Protein AF-A0A1F7J6R5-F1 (afdb_monomer_lite)

Secondary structure (DSSP, 8-state):
-HHHHHHHHHHHT------------HHHHHHHHHHHHHHHHHHHHHHHHHHHHT-SSHHHHHHHHHHHHHHHHHHHHHHH-

Sequence (81 aa):
MQSEDKFITKVASRKFNTKEKKIINPVYFNVGIYLIIPFLLGIFAGIKLDEKFNSKPFFAIIGIILGTASSLYNLWKLTKE

InterPro domains:
  IPR032820 Putative F0F1-ATPase subunit, Ca2+/Mg2+ transporter [PF09527] (28-77)

Radius of gyration: 26.97 Å; chains: 1; bounding box: 36×23×85 Å

Structure (mmCIF, N/CA/C/O backbone):
data_AF-A0A1F7J6R5-F1
#
_entry.id   AF-A0A1F7J6R5-F1
#
loop_
_atom_site.group_PDB
_atom_site.id
_atom_site.type_symbol
_atom_site.label_atom_id
_atom_site.label_alt_id
_atom_site.label_comp_id
_atom_site.label_asym_id
_atom_site.label_entity_id
_atom_site.label_seq_id
_atom_site.pdbx_PDB_ins_code
_atom_site.Cartn_x
_atom_site.Cartn_y
_atom_site.Cartn_z
_atom_site.occupancy
_atom_site.B_iso_or_equiv
_atom_site.auth_seq_id
_atom_site.auth_comp_id
_atom_site.auth_asym_id
_atom_site.auth_atom_id
_atom_site.pdbx_PDB_model_num
ATOM 1 N N . MET A 1 1 ? 3.133 -16.948 -69.769 1.00 57.78 1 MET A N 1
ATOM 2 C CA . MET A 1 1 ? 4.055 -17.936 -69.177 1.00 57.78 1 MET A CA 1
ATOM 3 C C . MET A 1 1 ? 5.168 -17.286 -68.359 1.00 57.78 1 MET A C 1
ATOM 5 O O . MET A 1 1 ? 4.972 -17.138 -67.168 1.00 57.78 1 MET A O 1
ATOM 9 N N . GLN A 1 2 ? 6.266 -16.773 -68.933 1.00 60.38 2 GLN A N 1
ATOM 10 C CA . GLN A 1 2 ? 7.412 -16.269 -68.135 1.00 60.38 2 GLN A CA 1
ATOM 11 C C . GLN A 1 2 ? 7.125 -14.995 -67.300 1.00 60.38 2 GLN A C 1
ATOM 13 O O . GLN A 1 2 ? 7.829 -14.681 -66.338 1.00 60.38 2 GLN A O 1
ATOM 18 N N . SER A 1 3 ? 6.087 -14.240 -67.668 1.00 59.97 3 SER A N 1
ATOM 19 C CA . SER A 1 3 ? 5.603 -13.071 -66.930 1.00 59.97 3 SER A CA 1
ATOM 20 C C . SER A 1 3 ? 4.822 -13.459 -65.673 1.00 59.97 3 SER A C 1
ATOM 22 O O . SER A 1 3 ? 5.006 -12.825 -64.639 1.00 59.97 3 SER A O 1
ATOM 24 N N . GLU A 1 4 ? 4.005 -14.512 -65.736 1.00 62.16 4 GLU A N 1
ATOM 25 C CA . GLU A 1 4 ? 3.138 -14.977 -64.644 1.00 62.16 4 GLU A CA 1
ATOM 26 C C . GLU A 1 4 ? 3.963 -15.524 -63.480 1.00 62.16 4 GLU A C 1
ATOM 28 O O . GLU A 1 4 ? 3.711 -15.161 -62.334 1.00 62.16 4 GLU A O 1
ATOM 33 N N . ASP A 1 5 ? 5.040 -16.254 -63.768 1.00 66.62 5 ASP A N 1
ATOM 34 C CA . ASP A 1 5 ? 5.941 -16.795 -62.743 1.00 66.62 5 ASP A CA 1
ATOM 35 C C . ASP A 1 5 ? 6.604 -15.686 -61.907 1.00 66.62 5 ASP A C 1
ATOM 37 O O . ASP A 1 5 ? 6.757 -15.807 -60.686 1.00 66.62 5 ASP A O 1
ATOM 41 N N . LYS A 1 6 ? 6.928 -14.541 -62.532 1.00 61.50 6 LYS A N 1
ATOM 42 C CA . LYS A 1 6 ? 7.440 -13.356 -61.821 1.00 61.50 6 LYS A CA 1
ATOM 43 C C . LYS A 1 6 ? 6.375 -12.708 -60.940 1.00 61.50 6 LYS A C 1
ATOM 45 O O . LYS A 1 6 ? 6.709 -12.217 -59.859 1.00 61.50 6 LYS A O 1
ATOM 50 N N . PHE A 1 7 ? 5.112 -12.708 -61.368 1.00 62.84 7 PHE A N 1
ATOM 51 C CA . PHE A 1 7 ? 4.008 -12.204 -60.551 1.00 62.84 7 PHE A CA 1
ATOM 52 C C . PHE A 1 7 ? 3.758 -13.109 -59.341 1.00 62.84 7 PHE A C 1
ATOM 54 O O . PHE A 1 7 ? 3.690 -12.600 -58.223 1.00 62.84 7 PHE A O 1
ATOM 61 N N . ILE A 1 8 ? 3.729 -14.431 -59.522 1.00 67.25 8 ILE A N 1
ATOM 62 C CA . ILE A 1 8 ? 3.541 -15.390 -58.423 1.00 67.25 8 ILE A CA 1
ATOM 63 C C . ILE A 1 8 ? 4.702 -15.319 -57.416 1.00 67.25 8 ILE A C 1
ATOM 65 O O . ILE A 1 8 ? 4.470 -15.236 -56.209 1.00 67.25 8 ILE A O 1
ATOM 69 N N . THR A 1 9 ? 5.946 -15.208 -57.892 1.00 68.50 9 THR A N 1
ATOM 70 C CA . THR A 1 9 ? 7.130 -15.052 -57.021 1.00 68.50 9 THR A CA 1
ATOM 71 C C . THR A 1 9 ? 7.097 -13.739 -56.215 1.00 68.50 9 THR A C 1
ATOM 73 O O . THR A 1 9 ? 7.514 -13.683 -55.053 1.00 68.50 9 THR A O 1
ATOM 76 N N . LYS A 1 10 ? 6.545 -12.662 -56.788 1.0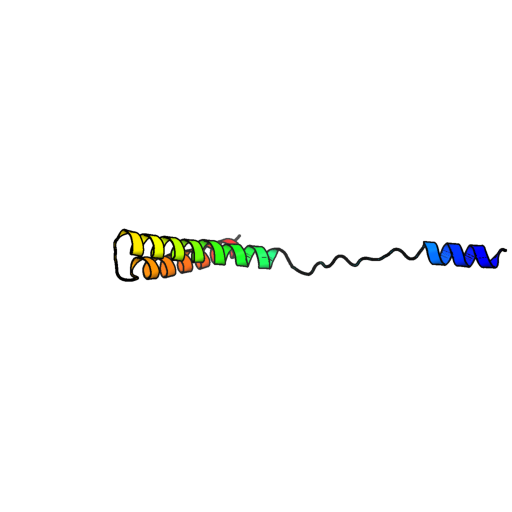0 62.91 10 LYS A N 1
ATOM 77 C CA . LYS A 1 10 ? 6.408 -11.356 -56.117 1.00 62.91 10 LYS A CA 1
ATOM 78 C C . LYS A 1 10 ? 5.276 -11.330 -55.084 1.00 62.91 10 LYS A C 1
ATOM 80 O O . LYS A 1 10 ? 5.376 -10.617 -54.089 1.00 62.91 10 LYS A O 1
ATOM 85 N N . VAL A 1 11 ? 4.211 -12.102 -55.297 1.00 67.62 11 VAL A N 1
ATOM 86 C CA . VAL A 1 11 ? 3.095 -12.216 -54.345 1.00 67.62 11 VAL A CA 1
ATOM 87 C C . VAL A 1 11 ? 3.473 -13.116 -53.162 1.00 67.62 11 VAL A C 1
ATOM 89 O O . VAL A 1 11 ? 3.168 -12.767 -52.023 1.00 67.62 11 VAL A O 1
ATOM 92 N N . ALA A 1 12 ? 4.224 -14.197 -53.396 1.00 65.50 12 ALA A N 1
ATOM 93 C CA . ALA A 1 12 ? 4.677 -15.120 -52.349 1.00 65.50 12 ALA A CA 1
ATOM 94 C C . ALA A 1 12 ? 5.702 -14.513 -51.364 1.00 65.50 12 ALA A C 1
ATOM 96 O O . ALA A 1 12 ? 5.837 -14.982 -50.237 1.00 65.50 12 ALA A O 1
ATOM 97 N N . SER A 1 13 ? 6.409 -13.446 -51.753 1.00 62.19 13 SER A N 1
ATOM 98 C CA . SER A 1 13 ? 7.422 -12.776 -50.918 1.00 62.19 13 SER A CA 1
ATOM 99 C C . SER A 1 13 ? 6.878 -11.647 -50.034 1.00 62.19 13 SER A C 1
ATOM 101 O O . SER A 1 13 ? 7.642 -11.037 -49.280 1.00 62.19 13 SER A O 1
ATOM 103 N N . ARG A 1 14 ? 5.559 -11.387 -50.039 1.00 62.97 14 ARG A N 1
ATOM 104 C CA . ARG A 1 14 ? 4.909 -10.546 -49.019 1.00 62.97 14 ARG A CA 1
ATOM 105 C C . ARG A 1 14 ? 4.869 -11.294 -47.686 1.00 62.97 14 ARG A C 1
ATOM 107 O O . ARG A 1 14 ? 3.835 -11.777 -47.240 1.00 62.97 14 ARG A O 1
ATOM 114 N N . LYS A 1 15 ? 6.028 -11.354 -47.031 1.00 61.03 15 LYS A N 1
ATOM 115 C CA . LYS A 1 15 ? 6.157 -11.627 -45.603 1.00 61.03 15 LYS A CA 1
ATOM 116 C C . LYS A 1 15 ? 5.206 -10.664 -44.894 1.00 61.03 15 LYS A C 1
ATOM 118 O O . LYS A 1 15 ? 5.417 -9.450 -44.939 1.00 61.03 15 LYS A O 1
ATOM 123 N N . PHE A 1 16 ? 4.148 -11.189 -44.286 1.00 62.22 16 PHE A N 1
ATOM 124 C CA . PHE A 1 16 ? 3.337 -10.442 -43.337 1.00 62.22 16 PHE A CA 1
ATOM 125 C C . PHE A 1 16 ? 4.268 -10.042 -42.195 1.00 62.22 16 PHE A C 1
ATOM 127 O O . PHE A 1 16 ? 4.543 -10.815 -41.284 1.00 62.22 16 PHE A O 1
ATOM 134 N N . ASN A 1 17 ? 4.842 -8.846 -42.303 1.00 60.16 17 ASN A N 1
ATOM 135 C CA . ASN A 1 17 ? 5.586 -8.223 -41.229 1.00 60.16 17 ASN A CA 1
ATOM 136 C C . ASN A 1 17 ? 4.548 -7.735 -40.221 1.00 60.16 17 ASN A C 1
ATOM 138 O O . ASN A 1 17 ? 4.175 -6.560 -40.197 1.00 60.16 17 ASN A O 1
ATOM 142 N N . THR A 1 18 ? 4.022 -8.681 -39.446 1.00 60.91 18 THR A N 1
ATOM 143 C CA . THR A 1 18 ? 3.308 -8.407 -38.208 1.00 60.91 18 THR A CA 1
ATOM 144 C C . THR A 1 18 ? 4.341 -7.793 -37.283 1.00 60.91 18 THR A C 1
ATOM 146 O O . THR A 1 18 ? 5.027 -8.495 -36.549 1.00 60.91 18 THR A O 1
ATOM 149 N N . LYS A 1 19 ? 4.523 -6.473 -37.400 1.00 59.31 19 LYS A N 1
ATOM 150 C CA . LYS A 1 19 ? 5.336 -5.692 -36.477 1.00 59.31 19 LYS A CA 1
ATOM 151 C C . LYS A 1 19 ? 4.803 -5.997 -35.089 1.00 59.31 19 LYS A C 1
ATOM 153 O O . LYS A 1 19 ? 3.691 -5.590 -34.752 1.00 59.31 19 LYS A O 1
ATOM 158 N N . GLU A 1 20 ? 5.568 -6.782 -34.342 1.00 64.19 20 GLU A N 1
ATOM 159 C CA . GLU A 1 20 ? 5.232 -7.165 -3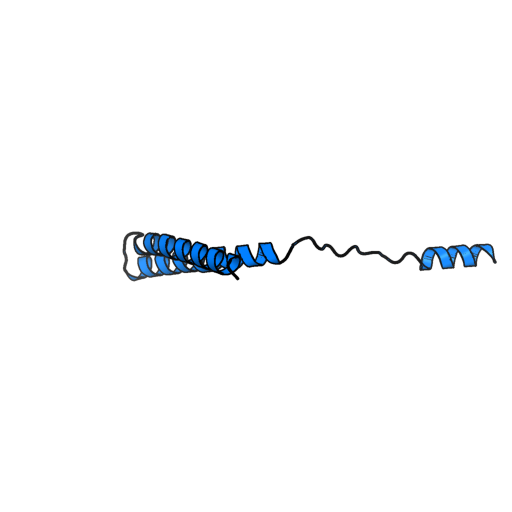2.986 1.00 64.19 20 GLU A CA 1
ATOM 160 C C . GLU A 1 20 ? 4.925 -5.893 -32.204 1.00 64.19 20 GLU A C 1
ATOM 162 O O . GLU A 1 20 ? 5.749 -4.980 -32.092 1.00 64.19 20 GLU A O 1
ATOM 167 N N . LYS A 1 21 ? 3.683 -5.796 -31.731 1.00 61.03 21 LYS A N 1
ATOM 168 C CA . LYS A 1 21 ? 3.203 -4.690 -30.912 1.00 61.03 21 LYS A CA 1
ATOM 169 C C . LYS A 1 21 ? 3.929 -4.751 -29.565 1.00 61.03 21 LYS A C 1
ATOM 171 O O . LYS A 1 21 ? 3.387 -5.232 -28.576 1.00 61.03 21 LYS A O 1
ATOM 176 N N . LYS A 1 22 ? 5.153 -4.227 -29.505 1.00 63.34 22 LYS A N 1
ATOM 177 C CA . LYS A 1 22 ? 5.883 -3.949 -28.262 1.00 63.34 22 LYS A CA 1
ATOM 178 C C . LYS A 1 22 ? 5.271 -2.703 -27.604 1.00 63.34 22 LYS A C 1
ATOM 180 O O . LYS A 1 22 ? 5.890 -1.650 -27.556 1.00 63.34 22 LYS A O 1
ATOM 185 N N . ILE A 1 23 ? 3.995 -2.788 -27.212 1.00 67.50 23 ILE A N 1
ATOM 186 C CA . ILE A 1 23 ? 3.198 -1.631 -26.754 1.00 67.50 23 ILE A CA 1
ATOM 187 C C . ILE A 1 23 ? 3.428 -1.305 -25.275 1.00 67.50 23 ILE A C 1
ATOM 189 O O . ILE A 1 23 ? 3.154 -0.193 -24.838 1.00 67.50 23 ILE A O 1
ATOM 193 N N . ILE A 1 24 ? 3.999 -2.229 -24.510 1.00 69.81 24 ILE A N 1
ATOM 194 C CA . ILE A 1 24 ? 4.233 -2.056 -23.080 1.00 69.81 24 ILE A CA 1
ATOM 195 C C . ILE A 1 24 ? 5.679 -2.401 -22.779 1.00 69.81 24 ILE A C 1
ATOM 197 O O . ILE A 1 24 ? 6.113 -3.538 -22.955 1.00 69.81 24 ILE A O 1
ATOM 201 N N . ASN A 1 25 ? 6.438 -1.396 -22.346 1.00 76.69 25 ASN A N 1
ATOM 202 C CA . ASN A 1 25 ? 7.722 -1.648 -21.721 1.00 76.69 25 ASN A CA 1
ATOM 203 C C . ASN A 1 25 ? 7.427 -2.331 -20.367 1.00 76.69 25 ASN A C 1
AT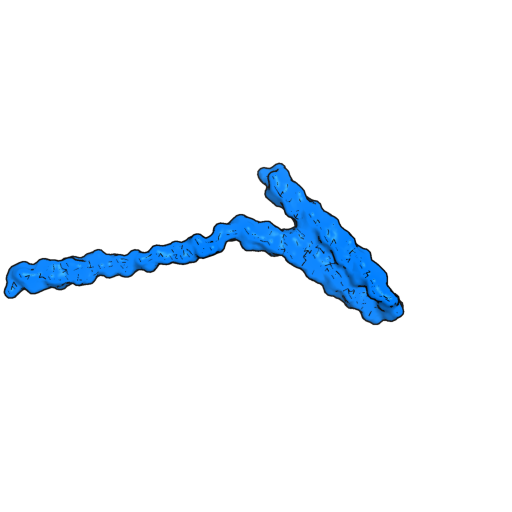OM 205 O O . ASN A 1 25 ? 6.807 -1.697 -19.506 1.00 76.69 25 ASN A O 1
ATOM 209 N N . PRO A 1 26 ? 7.820 -3.607 -20.182 1.00 80.56 26 PRO A N 1
ATOM 210 C CA . PRO A 1 26 ? 7.467 -4.400 -19.001 1.00 80.56 26 PRO A CA 1
ATOM 211 C C . PRO A 1 26 ? 7.955 -3.769 -17.692 1.00 80.56 26 PRO A C 1
ATOM 213 O O . PRO A 1 26 ? 7.394 -4.036 -16.633 1.00 80.56 26 PRO A O 1
ATOM 216 N N . VAL A 1 27 ? 8.944 -2.874 -17.765 1.00 81.56 27 VAL A N 1
ATOM 217 C CA . VAL A 1 27 ? 9.467 -2.131 -16.615 1.00 81.56 27 VAL A CA 1
ATOM 218 C C . VAL A 1 27 ? 8.378 -1.291 -15.939 1.00 81.56 27 VAL A C 1
ATOM 220 O O . VAL A 1 27 ? 8.199 -1.399 -14.730 1.00 81.56 27 VAL A O 1
ATOM 223 N N . TYR A 1 28 ? 7.596 -0.507 -16.691 1.00 82.88 28 TYR A N 1
ATOM 224 C CA . TYR A 1 28 ? 6.556 0.345 -16.091 1.00 82.88 28 TYR A CA 1
ATOM 225 C C . TYR A 1 28 ? 5.410 -0.472 -15.492 1.00 82.88 28 TYR A C 1
ATOM 227 O O . TYR A 1 28 ? 4.845 -0.093 -14.468 1.00 82.88 28 TYR A O 1
ATOM 235 N N . PHE A 1 29 ? 5.087 -1.609 -16.113 1.00 87.12 29 PHE A N 1
ATOM 236 C CA . PHE A 1 29 ? 4.072 -2.522 -15.600 1.00 87.12 29 PHE A CA 1
ATOM 237 C C . PHE A 1 29 ? 4.500 -3.130 -14.260 1.00 87.12 29 PHE A C 1
ATOM 239 O O . PHE A 1 29 ? 3.730 -3.106 -13.302 1.00 87.12 29 PHE A O 1
ATOM 246 N N . ASN A 1 30 ? 5.753 -3.584 -14.162 1.00 87.69 30 ASN A N 1
ATOM 247 C CA . ASN A 1 30 ? 6.301 -4.106 -12.914 1.00 87.69 30 ASN A CA 1
ATOM 248 C C . ASN A 1 30 ? 6.281 -3.045 -11.811 1.00 87.69 30 ASN A C 1
ATOM 250 O O . ASN A 1 30 ? 5.770 -3.315 -10.728 1.00 87.69 30 ASN A O 1
ATOM 254 N N . VAL A 1 31 ? 6.756 -1.827 -12.095 1.00 90.06 31 VAL A N 1
ATOM 255 C CA . VAL A 1 31 ? 6.726 -0.707 -11.137 1.00 90.06 31 VAL A CA 1
ATOM 256 C C . VAL A 1 31 ? 5.303 -0.451 -10.627 1.00 90.06 31 VAL A C 1
ATOM 258 O O . VAL A 1 31 ? 5.096 -0.317 -9.422 1.00 90.06 31 VAL A O 1
ATOM 261 N N . GLY A 1 32 ? 4.309 -0.447 -11.521 1.00 89.88 32 GLY A N 1
ATOM 262 C CA . GLY A 1 32 ? 2.902 -0.297 -11.146 1.00 89.88 32 GLY A CA 1
ATOM 263 C C . GLY A 1 32 ? 2.419 -1.385 -10.183 1.00 89.88 32 GLY A C 1
ATOM 264 O O . GLY A 1 32 ? 1.756 -1.075 -9.195 1.00 89.88 32 GLY A O 1
ATOM 265 N N . ILE A 1 33 ? 2.801 -2.646 -10.413 1.00 91.81 33 ILE A N 1
ATOM 266 C CA . ILE A 1 33 ? 2.470 -3.765 -9.516 1.00 91.81 33 ILE A CA 1
ATOM 267 C C . ILE A 1 33 ? 3.121 -3.591 -8.136 1.00 91.81 33 ILE A C 1
ATOM 269 O O . ILE A 1 33 ? 2.445 -3.784 -7.124 1.00 91.81 33 ILE A O 1
ATOM 273 N N . TYR A 1 34 ? 4.392 -3.178 -8.074 1.00 91.00 34 TYR A N 1
ATOM 274 C CA . TYR A 1 34 ? 5.102 -2.947 -6.805 1.00 91.00 34 TYR A CA 1
ATOM 275 C C . TYR A 1 34 ? 4.466 -1.855 -5.937 1.00 91.00 34 TYR A C 1
ATOM 277 O O . TYR A 1 34 ? 4.621 -1.892 -4.715 1.00 91.00 34 TYR A O 1
ATOM 285 N N . LEU A 1 35 ? 3.749 -0.914 -6.554 1.00 93.88 35 LEU A N 1
ATOM 286 C CA . LEU A 1 35 ? 3.004 0.140 -5.868 1.00 93.88 35 LEU A CA 1
ATOM 287 C C . LEU A 1 35 ? 1.594 -0.316 -5.477 1.00 93.88 35 LEU A C 1
ATOM 289 O O . LEU A 1 35 ? 1.177 -0.173 -4.333 1.00 93.88 35 LEU A O 1
ATOM 293 N N . ILE A 1 36 ? 0.845 -0.885 -6.420 1.00 95.81 36 ILE A N 1
ATOM 294 C CA . ILE A 1 36 ? -0.578 -1.189 -6.226 1.00 95.81 36 ILE A CA 1
ATOM 295 C C . ILE A 1 36 ? -0.791 -2.325 -5.227 1.00 95.81 36 ILE A C 1
ATOM 297 O O . ILE A 1 36 ? -1.684 -2.226 -4.388 1.00 95.81 36 ILE A O 1
ATOM 301 N N . ILE A 1 37 ? 0.022 -3.385 -5.280 1.00 96.19 37 ILE A N 1
ATOM 302 C CA . ILE A 1 37 ? -0.143 -4.559 -4.410 1.00 96.19 37 ILE A CA 1
ATOM 303 C C . ILE A 1 37 ? -0.104 -4.176 -2.918 1.00 96.19 37 ILE A C 1
ATOM 305 O O . ILE A 1 37 ? -1.097 -4.426 -2.23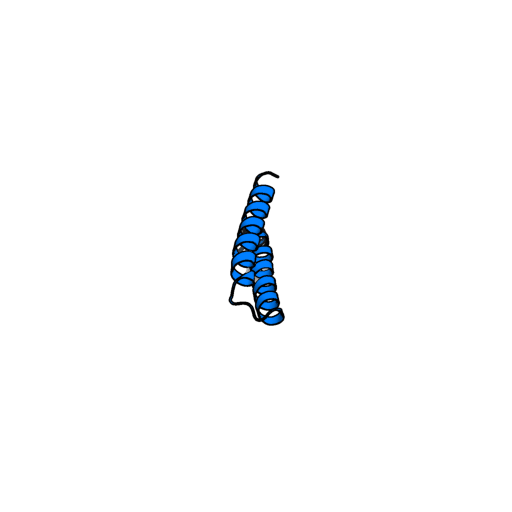4 1.00 96.19 37 ILE A O 1
ATOM 309 N N . PRO A 1 38 ? 0.976 -3.569 -2.381 1.00 95.06 38 PRO A N 1
ATOM 310 C CA . PRO A 1 38 ? 1.042 -3.238 -0.956 1.00 95.06 38 PRO A CA 1
ATOM 311 C C . PRO A 1 38 ? -0.005 -2.202 -0.536 1.00 95.06 38 PRO A C 1
ATOM 313 O O . PRO A 1 38 ? -0.545 -2.301 0.566 1.00 95.06 38 PRO A O 1
ATOM 316 N N . PHE A 1 39 ? -0.337 -1.248 -1.409 1.00 96.62 39 PHE A N 1
ATOM 317 C CA . PHE A 1 39 ? -1.368 -0.253 -1.131 1.00 96.62 39 PHE A CA 1
ATOM 318 C C . PHE A 1 39 ? -2.757 -0.884 -0.964 1.00 96.62 39 PHE A C 1
ATOM 320 O O . PHE A 1 39 ? -3.403 -0.695 0.068 1.00 96.62 39 PHE A O 1
ATOM 327 N N . LEU A 1 40 ? -3.195 -1.690 -1.939 1.00 97.62 40 LEU A N 1
ATOM 328 C CA . LEU A 1 40 ? -4.481 -2.390 -1.871 1.00 97.62 40 LEU A CA 1
ATOM 329 C C . LEU A 1 40 ? -4.517 -3.354 -0.687 1.00 97.62 40 LEU A C 1
ATOM 331 O O . LEU A 1 40 ? -5.520 -3.414 0.019 1.00 97.62 40 LEU A O 1
ATOM 335 N N . LEU A 1 41 ? -3.428 -4.087 -0.446 1.00 97.56 41 LEU A N 1
ATOM 336 C CA . LEU A 1 41 ? -3.351 -5.048 0.649 1.00 97.56 41 LEU A CA 1
ATOM 337 C C . LEU A 1 41 ? -3.526 -4.353 2.007 1.00 97.56 41 LEU A C 1
ATOM 339 O O . LEU A 1 41 ? -4.304 -4.832 2.830 1.00 97.56 41 LEU A O 1
ATOM 343 N N . GLY A 1 42 ? -2.893 -3.193 2.209 1.00 97.06 42 GLY A N 1
ATOM 344 C CA . GLY A 1 42 ? -3.075 -2.370 3.406 1.00 97.06 42 GLY A CA 1
ATOM 345 C C . GLY A 1 42 ? -4.518 -1.891 3.590 1.00 97.06 42 GLY A C 1
ATOM 346 O O . GLY A 1 42 ? -5.073 -2.028 4.680 1.00 97.06 42 GLY A O 1
ATOM 347 N N . ILE A 1 43 ? -5.156 -1.402 2.522 1.00 97.31 43 ILE A N 1
ATOM 348 C CA . ILE A 1 43 ? -6.556 -0.948 2.554 1.00 97.31 43 ILE A CA 1
ATOM 349 C C . ILE A 1 43 ? -7.503 -2.098 2.896 1.00 97.31 43 ILE A C 1
ATOM 351 O O . ILE A 1 43 ? -8.292 -1.988 3.832 1.00 97.31 43 ILE A O 1
ATOM 355 N N . PHE A 1 44 ? -7.426 -3.212 2.162 1.00 97.69 44 PHE A N 1
ATOM 356 C CA . PHE A 1 44 ? -8.322 -4.350 2.371 1.00 97.69 44 PHE A CA 1
ATOM 357 C C . PHE A 1 44 ? -8.134 -4.977 3.752 1.00 97.69 44 PHE A C 1
ATOM 359 O O . PHE A 1 44 ? -9.119 -5.356 4.386 1.00 97.69 44 PHE A O 1
ATOM 366 N N . ALA A 1 45 ? -6.892 -5.074 4.234 1.00 97.38 45 ALA A N 1
ATOM 367 C CA . ALA A 1 45 ? -6.620 -5.526 5.592 1.00 97.38 45 ALA A CA 1
ATOM 368 C C . ALA A 1 45 ? -7.223 -4.565 6.626 1.00 97.38 45 ALA A C 1
ATOM 370 O O . ALA A 1 45 ? -7.887 -5.017 7.554 1.00 97.38 45 ALA A O 1
ATOM 371 N N . GLY A 1 46 ? -7.049 -3.255 6.436 1.00 96.69 46 GLY A N 1
ATOM 372 C CA . GLY A 1 46 ? -7.587 -2.229 7.325 1.00 96.69 46 GLY A CA 1
ATOM 373 C C . GLY A 1 46 ? -9.112 -2.254 7.413 1.00 96.69 46 GLY A C 1
ATOM 374 O O . GLY A 1 46 ? -9.651 -2.299 8.513 1.00 96.69 46 GLY A O 1
ATOM 375 N N . ILE A 1 47 ? -9.806 -2.334 6.274 1.00 97.06 47 ILE A N 1
ATOM 376 C CA . ILE A 1 47 ? -11.275 -2.419 6.232 1.00 97.06 47 ILE A CA 1
ATOM 377 C C . ILE A 1 47 ? -11.770 -3.698 6.915 1.00 97.06 47 ILE A C 1
ATOM 379 O O . ILE A 1 47 ? -12.658 -3.635 7.759 1.00 97.06 47 ILE A O 1
ATOM 383 N N . LYS A 1 48 ? -11.163 -4.857 6.619 1.00 97.00 48 LYS A N 1
ATOM 384 C CA . LYS A 1 48 ? -11.543 -6.122 7.273 1.00 97.00 48 LYS A CA 1
ATOM 385 C C . LYS A 1 48 ? -11.324 -6.091 8.784 1.00 97.00 48 LYS A C 1
ATOM 387 O O . LYS A 1 48 ? -12.071 -6.725 9.526 1.00 97.00 48 LYS A O 1
ATOM 392 N N . LEU A 1 49 ? -10.285 -5.397 9.246 1.00 97.00 49 LEU A N 1
ATOM 393 C CA . LEU A 1 49 ? -10.043 -5.198 10.673 1.00 97.00 49 LEU A CA 1
ATOM 394 C C . LEU A 1 49 ? -11.095 -4.265 11.275 1.00 97.00 49 LEU A C 1
ATOM 396 O O . LEU A 1 49 ? -11.645 -4.601 12.320 1.00 97.00 49 LEU A O 1
ATOM 400 N N . ASP A 1 50 ? -11.427 -3.160 10.605 1.00 95.88 50 ASP A N 1
ATOM 401 C CA . ASP A 1 50 ? -12.481 -2.253 11.065 1.00 95.88 50 ASP A CA 1
ATOM 402 C C . ASP A 1 50 ? -13.837 -2.965 11.190 1.00 95.88 50 ASP A C 1
ATOM 404 O O . ASP A 1 50 ? -14.500 -2.840 12.219 1.00 95.88 50 ASP A O 1
ATOM 408 N N . GLU A 1 51 ? -14.203 -3.799 10.211 1.00 95.88 51 GLU A N 1
ATOM 409 C CA . GLU A 1 51 ? -15.407 -4.640 10.263 1.00 95.88 51 GLU A CA 1
ATOM 410 C C . GLU A 1 51 ? -15.361 -5.645 11.421 1.00 95.88 51 GLU A C 1
ATOM 412 O O . GLU A 1 51 ? -16.340 -5.810 12.151 1.00 95.88 51 GLU A O 1
ATOM 417 N N . LYS A 1 52 ? -14.215 -6.305 11.633 1.00 96.69 52 LYS A N 1
ATOM 418 C CA . LYS A 1 52 ? -14.057 -7.310 12.694 1.00 96.69 52 LYS A CA 1
ATOM 419 C C . LYS A 1 52 ? -14.145 -6.702 14.096 1.00 96.69 52 LYS A C 1
ATOM 421 O O . LYS A 1 52 ? -14.660 -7.349 15.007 1.00 96.69 52 LYS A O 1
ATOM 426 N N . PHE A 1 53 ? -13.621 -5.494 14.282 1.00 96.12 53 PHE A N 1
ATOM 427 C CA . PHE A 1 53 ? -13.567 -4.822 15.582 1.00 96.12 53 PHE A CA 1
ATOM 428 C C . PHE A 1 53 ? -14.696 -3.804 15.793 1.00 96.12 53 PHE A C 1
ATOM 430 O O . PHE A 1 53 ? -14.748 -3.191 16.858 1.00 96.12 53 PHE A O 1
ATOM 437 N N . ASN A 1 54 ? -15.606 -3.635 14.820 1.00 93.56 54 ASN A N 1
ATOM 438 C CA . ASN A 1 54 ? -16.616 -2.568 14.800 1.00 93.56 54 ASN A CA 1
ATOM 439 C C . ASN A 1 54 ? -16.017 -1.184 15.107 1.00 93.56 54 ASN A C 1
ATOM 441 O O . ASN A 1 54 ? -16.656 -0.326 15.724 1.00 93.56 54 ASN A O 1
ATOM 445 N N . SER A 1 55 ? -14.763 -0.961 14.713 1.00 89.44 55 SER A N 1
ATOM 446 C CA . SER A 1 55 ? -14.150 0.347 14.855 1.00 89.44 55 SER A CA 1
ATOM 447 C C . SER A 1 55 ? -14.661 1.266 13.751 1.00 89.44 55 SER A C 1
ATOM 449 O O . SER A 1 55 ? -14.945 0.862 12.624 1.00 89.44 55 SER A O 1
ATOM 451 N N . LYS A 1 56 ? -14.738 2.561 14.073 1.00 89.81 56 LYS A N 1
ATOM 452 C CA . LYS A 1 56 ? -14.690 3.636 13.065 1.00 89.81 56 LYS A CA 1
ATOM 453 C C . LYS A 1 56 ? -13.481 3.395 12.143 1.00 89.81 56 LYS A C 1
ATOM 455 O O . LYS A 1 56 ? -12.587 2.702 12.612 1.00 89.81 56 LYS A O 1
ATOM 460 N N . PRO A 1 57 ? -13.408 3.968 10.920 1.00 93.38 57 PRO A N 1
ATOM 461 C CA . PRO A 1 57 ? -12.431 3.608 9.873 1.00 93.38 57 PRO A CA 1
ATOM 462 C C . PRO A 1 57 ? -10.962 3.918 10.234 1.00 93.38 57 PRO A C 1
ATOM 464 O O . PRO A 1 57 ? -10.283 4.707 9.587 1.00 93.38 57 PRO A O 1
ATOM 467 N N . PHE A 1 58 ? -10.470 3.344 11.32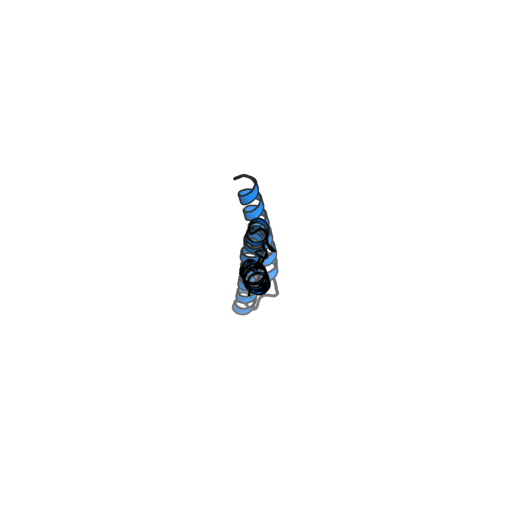0 1.00 96.62 58 PHE A N 1
ATOM 468 C CA . PHE A 1 58 ? -9.224 3.647 11.994 1.00 96.62 58 PHE A CA 1
ATOM 469 C C . PHE A 1 58 ? -8.149 2.699 11.487 1.00 96.62 58 PHE A C 1
ATOM 471 O O . PHE A 1 58 ? -7.080 3.152 11.077 1.00 96.62 58 PHE A O 1
ATOM 478 N N . PHE A 1 59 ? -8.450 1.398 11.420 1.00 96.00 59 PHE A N 1
ATOM 479 C CA . PHE A 1 59 ? -7.548 0.426 10.817 1.00 96.00 59 PHE A CA 1
ATOM 480 C C . PHE A 1 59 ? -7.423 0.641 9.310 1.00 96.00 59 PHE A C 1
ATOM 482 O O . PHE A 1 59 ? -6.336 0.447 8.776 1.00 96.00 59 PHE A O 1
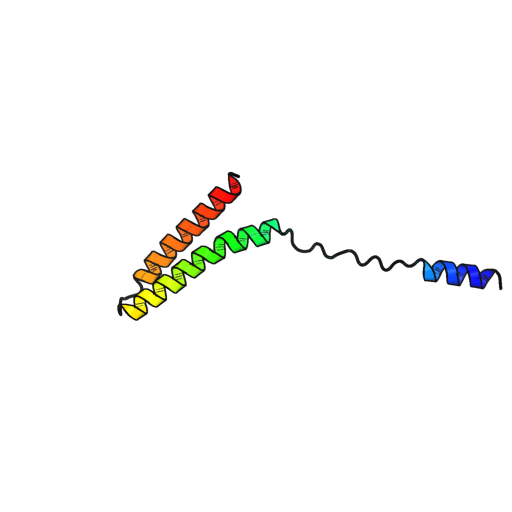ATOM 489 N N . ALA A 1 60 ? -8.467 1.109 8.625 1.00 96.38 60 ALA A N 1
ATOM 490 C CA . ALA A 1 60 ? -8.404 1.528 7.230 1.00 96.38 60 ALA A CA 1
ATOM 491 C C . ALA A 1 60 ? -7.433 2.701 7.032 1.00 96.38 60 ALA A C 1
ATOM 493 O O . ALA A 1 60 ? -6.584 2.634 6.147 1.00 96.38 60 ALA A O 1
ATOM 494 N N . ILE A 1 61 ? -7.486 3.741 7.876 1.00 97.56 61 ILE A N 1
ATOM 495 C CA . ILE A 1 61 ? -6.539 4.872 7.813 1.00 97.56 61 ILE A CA 1
ATOM 496 C C . ILE A 1 61 ? -5.105 4.395 8.068 1.00 97.56 61 ILE A C 1
ATOM 498 O O . ILE A 1 61 ? -4.201 4.727 7.300 1.00 97.56 61 ILE A O 1
ATOM 502 N N . ILE A 1 62 ? -4.888 3.579 9.104 1.00 97.38 62 ILE A N 1
ATOM 503 C CA . ILE A 1 62 ? -3.571 2.991 9.386 1.00 97.38 62 ILE A CA 1
ATOM 504 C C . ILE A 1 62 ? -3.101 2.137 8.203 1.00 97.38 62 ILE A C 1
ATOM 506 O O . ILE A 1 62 ? -1.955 2.251 7.777 1.00 97.38 62 ILE A O 1
ATOM 510 N N . GLY A 1 63 ? -3.988 1.321 7.639 1.00 97.38 63 GLY A N 1
ATOM 511 C CA . GLY A 1 63 ? -3.726 0.474 6.482 1.00 97.38 63 GLY A CA 1
ATOM 512 C C . GLY A 1 63 ? -3.355 1.273 5.235 1.00 97.38 63 GLY A C 1
ATOM 513 O O . GLY A 1 63 ? -2.435 0.881 4.524 1.00 97.38 63 GLY A O 1
ATOM 514 N N . ILE A 1 64 ? -3.992 2.423 5.000 1.00 97.56 64 ILE A N 1
ATOM 515 C CA . ILE A 1 64 ? -3.633 3.359 3.925 1.00 97.56 64 ILE A CA 1
ATOM 516 C C . ILE A 1 64 ? -2.235 3.932 4.157 1.00 97.56 64 ILE A C 1
ATOM 518 O O . ILE A 1 64 ? -1.425 3.949 3.229 1.00 97.56 64 ILE A O 1
ATOM 522 N N . ILE A 1 65 ? -1.925 4.381 5.377 1.00 97.94 65 ILE A N 1
ATOM 523 C CA . ILE A 1 65 ? -0.610 4.950 5.710 1.00 97.94 65 ILE A CA 1
ATOM 524 C C . ILE A 1 65 ? 0.484 3.892 5.534 1.00 97.94 65 ILE A C 1
ATOM 526 O O . ILE A 1 65 ? 1.470 4.141 4.842 1.00 97.94 65 ILE A O 1
ATOM 530 N N . LEU A 1 66 ? 0.291 2.700 6.103 1.00 97.69 66 LEU A N 1
ATOM 531 C CA . LEU A 1 66 ? 1.233 1.587 5.990 1.00 97.69 66 LEU A CA 1
ATOM 532 C C . LEU A 1 66 ? 1.366 1.109 4.543 1.00 97.69 66 LEU A C 1
ATOM 534 O O . LEU A 1 66 ? 2.481 0.962 4.056 1.00 97.69 66 LEU A O 1
ATOM 538 N N . GLY A 1 67 ? 0.255 0.933 3.827 1.00 97.12 67 GLY A N 1
ATOM 539 C CA . GLY A 1 67 ? 0.249 0.538 2.421 1.00 97.12 67 GLY A CA 1
ATOM 540 C C . GLY A 1 67 ? 0.976 1.550 1.537 1.00 97.12 67 GLY A C 1
ATOM 541 O O . GLY A 1 67 ? 1.775 1.163 0.685 1.00 97.12 67 GLY A O 1
ATOM 542 N N . THR A 1 68 ? 0.782 2.848 1.783 1.00 97.31 68 THR A N 1
ATOM 543 C CA . THR A 1 68 ? 1.505 3.925 1.087 1.00 97.31 68 THR A CA 1
ATOM 544 C C . THR A 1 68 ? 2.995 3.885 1.416 1.00 97.31 68 THR A C 1
ATOM 546 O O . THR A 1 68 ? 3.820 3.876 0.505 1.00 97.31 68 THR A O 1
ATOM 549 N N . ALA A 1 69 ? 3.359 3.791 2.699 1.00 97.56 69 ALA A N 1
ATOM 550 C CA . ALA A 1 69 ? 4.752 3.705 3.130 1.00 97.56 69 ALA A CA 1
ATOM 551 C C . ALA A 1 69 ? 5.464 2.477 2.535 1.00 97.56 69 ALA A C 1
ATOM 553 O O . ALA A 1 69 ? 6.574 2.602 2.024 1.00 97.56 69 ALA A O 1
ATOM 554 N N . SER A 1 70 ? 4.812 1.311 2.521 1.00 96.19 70 SER A N 1
ATOM 555 C CA . SER A 1 70 ? 5.329 0.093 1.889 1.00 96.19 70 SER A CA 1
ATOM 556 C C . SER A 1 70 ? 5.463 0.228 0.373 1.00 96.19 70 SER A C 1
ATOM 558 O O . SER A 1 70 ? 6.459 -0.226 -0.183 1.00 96.19 70 SER A O 1
ATOM 560 N N . SER A 1 71 ? 4.508 0.878 -0.297 1.00 95.31 71 SER A N 1
ATOM 561 C CA . SER A 1 71 ? 4.585 1.152 -1.740 1.00 95.31 71 SER A CA 1
ATOM 562 C C . SER A 1 71 ? 5.798 2.023 -2.069 1.00 95.31 71 SER A C 1
ATOM 564 O O . SER A 1 71 ? 6.591 1.687 -2.947 1.00 95.31 71 SER A O 1
ATOM 566 N N . LEU A 1 72 ? 5.985 3.112 -1.318 1.00 94.88 72 LEU A N 1
ATOM 567 C CA . LEU A 1 72 ? 7.121 4.019 -1.477 1.00 94.88 72 LEU A CA 1
ATOM 568 C C . LEU A 1 72 ? 8.451 3.335 -1.145 1.00 94.88 72 LEU A C 1
ATOM 570 O O . LEU A 1 72 ? 9.424 3.512 -1.873 1.00 94.88 72 LEU A O 1
ATOM 574 N N . TYR A 1 73 ? 8.492 2.524 -0.087 1.00 94.56 73 TYR A N 1
ATOM 575 C CA . TYR A 1 73 ? 9.680 1.757 0.281 1.00 94.56 73 TYR A CA 1
ATOM 576 C C . TYR A 1 73 ? 10.062 0.741 -0.802 1.00 94.56 73 TYR A C 1
ATOM 578 O O . TYR A 1 73 ? 11.228 0.669 -1.184 1.00 94.56 73 TYR A O 1
ATOM 586 N N . ASN A 1 74 ? 9.088 0.002 -1.345 1.00 92.50 74 ASN A N 1
ATOM 587 C CA . ASN A 1 74 ? 9.319 -0.932 -2.446 1.00 92.50 74 ASN A CA 1
ATOM 588 C C . ASN A 1 74 ? 9.830 -0.215 -3.697 1.00 92.50 74 ASN A C 1
ATOM 590 O O . ASN A 1 74 ? 10.755 -0.705 -4.339 1.00 92.50 74 ASN A O 1
ATOM 594 N N . LEU A 1 75 ? 9.271 0.954 -4.022 1.00 91.44 75 LEU A N 1
ATOM 595 C CA . LEU A 1 75 ? 9.728 1.757 -5.155 1.00 91.44 75 LEU A CA 1
ATOM 596 C C . LEU A 1 75 ? 11.154 2.280 -4.952 1.00 91.44 75 LEU A C 1
ATOM 598 O O . LEU A 1 75 ? 11.976 2.213 -5.867 1.00 91.44 75 LEU A O 1
ATOM 602 N N . TRP A 1 76 ? 11.461 2.779 -3.753 1.00 92.38 76 TRP A N 1
ATOM 603 C CA . TRP A 1 76 ? 12.805 3.231 -3.403 1.00 92.38 76 TRP A CA 1
ATOM 604 C C . TRP A 1 76 ? 13.815 2.089 -3.498 1.00 92.38 76 TRP A C 1
ATOM 606 O O . TRP A 1 76 ? 14.877 2.262 -4.089 1.00 92.38 76 TRP A O 1
ATOM 616 N N . LYS A 1 77 ? 13.457 0.910 -2.980 1.00 89.00 77 LYS A N 1
ATOM 617 C CA . LYS A 1 77 ? 14.278 -0.295 -3.084 1.00 89.00 77 LYS A CA 1
ATOM 618 C C . LYS A 1 77 ? 14.526 -0.676 -4.547 1.00 89.00 77 LYS A C 1
ATOM 620 O O . LYS A 1 77 ? 15.675 -0.855 -4.922 1.00 89.00 77 LYS A O 1
ATOM 625 N N . LEU A 1 78 ? 13.478 -0.705 -5.372 1.00 87.62 78 LEU A N 1
ATOM 626 C CA . LEU A 1 78 ? 13.563 -1.044 -6.798 1.00 87.62 78 LEU A CA 1
ATOM 627 C C . LEU A 1 78 ? 14.434 -0.067 -7.604 1.00 87.62 78 LEU A C 1
ATOM 629 O O . LEU A 1 78 ? 15.005 -0.451 -8.613 1.00 87.62 78 LEU A O 1
ATOM 633 N N . THR A 1 79 ? 14.519 1.196 -7.180 1.00 84.00 79 THR A N 1
ATOM 634 C CA . THR A 1 79 ? 15.308 2.232 -7.874 1.00 84.00 79 THR A CA 1
ATOM 635 C C . THR A 1 79 ? 16.781 2.236 -7.451 1.00 84.00 79 THR A C 1
ATOM 637 O O . THR A 1 79 ? 17.611 2.861 -8.106 1.00 84.00 79 THR A O 1
ATOM 640 N N . LYS A 1 80 ? 17.106 1.603 -6.320 1.00 80.50 80 LYS A N 1
ATOM 641 C CA . LYS A 1 80 ? 18.459 1.571 -5.752 1.00 80.50 80 LYS A CA 1
ATOM 642 C C . LYS A 1 80 ? 19.218 0.279 -6.086 1.00 80.50 80 LYS A C 1
ATOM 644 O O . LYS A 1 80 ? 20.422 0.226 -5.843 1.00 80.50 80 LYS A O 1
ATOM 649 N N . GLU A 1 81 ? 18.513 -0.736 -6.579 1.00 57.84 81 GLU A N 1
ATOM 650 C CA . GLU A 1 81 ? 19.081 -1.933 -7.221 1.00 57.84 81 GLU A CA 1
ATOM 651 C C . GLU A 1 81 ? 19.546 -1.612 -8.650 1.00 57.84 81 GLU A C 1
ATOM 653 O O . GLU A 1 81 ? 20.613 -2.140 -9.036 1.00 57.84 81 GLU A O 1
#

pLDDT: mean 83.95, std 14.76, range [57.78, 97.94]

Organism: NCBI:txid1802066

Foldseek 3Di:
DVVVVVVVVVVVPPPPPPPPCPPDDVVVVVLVCLLPVLQVVLQVVQVVVCVVVVHDSPSNVVSNVRSRVSSVVSNVVVVVD